Protein AF-Q52H26-F1 (afdb_monomer_lite)

Radius of gyration: 26.28 Å; chains: 1; bounding box: 43×25×98 Å

Sequence (126 aa):
MSSNCTSAAPISASKTKTKKKHFIGQKVKLFRASEPILSVLMWGVNHTINELSNVPVPVMLMPDDFKAYSKIKVDNHLFNKENLPSRFKFKEYCPMVFRNLRERFCIDDQDYQNSLTRSAPLNTRW

InterPro domains:
  IPR002498 Phosphatidylinositol-4-phosphate 4/5-kinase, core [PS51455] (33-126)
  IPR023610 Phosphatidylinositol-4/5-phosphate 5/4-kinase [PTHR23086] (15-123)
  IPR027484 Phosphatidylinositol-4-phosphate 5-kinase, N-terminal [G3DSA:3.30.800.10] (20-125)

Organism: Oreochromis mossambicus (NCBI:txid8127)

Structure (mmCIF, N/CA/C/O backbone):
data_AF-Q52H26-F1
#
_entry.id   AF-Q52H26-F1
#
loop_
_atom_site.group_PDB
_atom_site.id
_atom_site.type_symbol
_atom_site.label_atom_id
_atom_site.label_alt_id
_atom_site.label_comp_id
_atom_site.label_asym_id
_atom_site.label_entity_id
_atom_site.label_seq_id
_atom_site.pdbx_PDB_ins_code
_atom_site.Cartn_x
_atom_site.Cartn_y
_atom_site.Cartn_z
_atom_site.occupancy
_atom_site.B_iso_or_equiv
_atom_site.auth_seq_id
_atom_site.auth_comp_id
_atom_site.auth_asym_id
_atom_site.auth_atom_id
_atom_site.pdbx_PDB_model_num
ATOM 1 N N . MET A 1 1 ? 24.893 -12.709 -83.328 1.00 37.72 1 MET A N 1
ATOM 2 C CA . MET A 1 1 ? 25.111 -11.421 -82.641 1.00 37.72 1 MET A CA 1
ATOM 3 C C . MET A 1 1 ? 23.847 -11.124 -81.855 1.00 37.72 1 MET A C 1
ATOM 5 O O . MET A 1 1 ? 22.817 -11.027 -82.497 1.00 37.72 1 MET A O 1
ATOM 9 N N . SER A 1 2 ? 23.956 -11.105 -80.518 1.00 36.19 2 SER A N 1
ATOM 10 C CA . SER A 1 2 ? 23.334 -10.123 -79.600 1.00 36.19 2 SER A CA 1
ATOM 11 C C . SER A 1 2 ? 21.798 -9.932 -79.699 1.00 36.19 2 SER A C 1
ATOM 13 O O . SER A 1 2 ? 21.295 -9.594 -80.754 1.00 36.19 2 SER A O 1
ATOM 15 N N . SER A 1 3 ? 20.949 -10.058 -78.678 1.00 41.16 3 SER A N 1
ATOM 16 C CA . SER A 1 3 ? 21.128 -9.928 -77.233 1.00 41.16 3 SER A CA 1
ATOM 17 C C . SER A 1 3 ? 19.892 -10.445 -76.490 1.00 41.16 3 SER A C 1
ATOM 19 O O . SER A 1 3 ? 18.766 -10.350 -76.967 1.00 41.16 3 SER A O 1
ATOM 21 N N . ASN A 1 4 ? 20.148 -10.921 -75.277 1.00 43.34 4 ASN A N 1
ATOM 22 C CA . ASN A 1 4 ? 19.210 -11.183 -74.195 1.00 43.34 4 ASN A CA 1
ATOM 23 C C . ASN A 1 4 ? 18.796 -9.849 -73.533 1.00 43.34 4 ASN A C 1
ATOM 25 O O . ASN A 1 4 ? 19.673 -9.012 -73.322 1.00 43.34 4 ASN A O 1
ATOM 29 N N . CYS A 1 5 ? 17.537 -9.667 -73.122 1.00 34.44 5 CYS A N 1
ATOM 30 C CA . CYS A 1 5 ? 17.190 -8.725 -72.043 1.00 34.44 5 CYS A CA 1
ATOM 31 C C . CYS A 1 5 ? 15.793 -8.988 -71.455 1.00 34.44 5 CYS A C 1
ATOM 33 O O . CYS A 1 5 ? 14.787 -8.387 -71.819 1.00 34.44 5 CYS A O 1
ATOM 35 N N . THR A 1 6 ? 15.763 -9.883 -70.469 1.00 48.41 6 THR A N 1
ATOM 36 C CA . THR A 1 6 ? 14.815 -9.856 -69.352 1.00 48.41 6 THR A CA 1
ATOM 37 C C . THR A 1 6 ? 15.020 -8.582 -68.534 1.00 48.41 6 THR A C 1
ATOM 39 O O . THR A 1 6 ? 16.113 -8.377 -68.005 1.00 48.41 6 THR A O 1
ATOM 42 N N . SER A 1 7 ? 13.973 -7.780 -68.357 1.00 43.41 7 SER A N 1
ATOM 43 C CA . SER A 1 7 ? 13.991 -6.637 -67.439 1.00 43.41 7 SER A CA 1
ATOM 44 C C . SER A 1 7 ? 12.780 -6.719 -66.520 1.00 43.41 7 SER A C 1
ATOM 46 O O . SER A 1 7 ? 11.660 -6.389 -66.902 1.00 43.41 7 SER A O 1
ATOM 48 N N . ALA A 1 8 ? 13.028 -7.222 -65.313 1.00 47.59 8 ALA A N 1
ATOM 49 C CA . ALA A 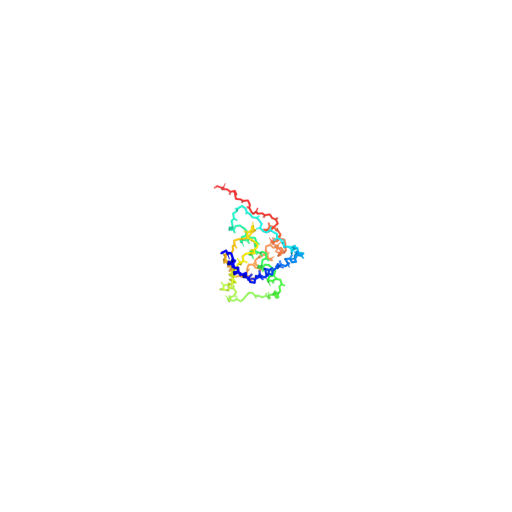1 8 ? 12.084 -7.274 -64.212 1.00 47.59 8 ALA A CA 1
ATOM 50 C C . ALA A 1 8 ? 11.530 -5.874 -63.893 1.00 47.59 8 ALA A C 1
ATOM 52 O O . ALA A 1 8 ? 12.279 -4.898 -63.818 1.00 47.59 8 ALA A O 1
ATOM 53 N N . ALA A 1 9 ? 10.217 -5.788 -63.678 1.00 48.78 9 ALA A N 1
ATOM 54 C CA . ALA A 1 9 ? 9.575 -4.584 -63.169 1.00 48.78 9 ALA A CA 1
ATOM 55 C C . ALA A 1 9 ? 10.141 -4.224 -61.777 1.00 48.78 9 ALA A C 1
ATOM 57 O O . ALA A 1 9 ? 10.320 -5.118 -60.944 1.00 48.78 9 ALA A O 1
ATOM 58 N N . PRO A 1 10 ? 10.412 -2.941 -61.480 1.00 47.03 10 PRO A N 1
ATOM 59 C CA . PRO A 1 10 ? 10.906 -2.551 -60.170 1.00 47.03 10 PRO A CA 1
ATOM 60 C C . PRO A 1 10 ? 9.772 -2.646 -59.140 1.00 47.03 10 PRO A C 1
ATOM 62 O O . PRO A 1 10 ? 8.780 -1.922 -59.212 1.00 47.03 10 PRO A O 1
ATOM 65 N N . ILE A 1 11 ? 9.934 -3.529 -58.152 1.00 50.91 11 ILE A N 1
ATOM 66 C CA . ILE A 1 11 ? 9.098 -3.567 -56.948 1.00 50.91 11 ILE A CA 1
ATOM 67 C C . ILE A 1 11 ? 9.399 -2.287 -56.163 1.00 50.91 11 ILE A C 1
ATOM 69 O O . ILE A 1 11 ? 10.450 -2.146 -55.537 1.00 50.91 11 ILE A O 1
ATOM 73 N N . SER A 1 12 ? 8.492 -1.315 -56.234 1.00 49.50 12 SER A N 1
ATOM 74 C CA . SER A 1 12 ? 8.602 -0.064 -55.494 1.00 49.50 12 SER A CA 1
ATOM 75 C C . SER A 1 12 ? 8.496 -0.341 -53.992 1.00 49.50 12 SER A C 1
ATOM 77 O O . SER A 1 12 ? 7.409 -0.603 -53.476 1.00 49.50 12 SER A O 1
ATOM 79 N N . ALA A 1 13 ? 9.621 -0.275 -53.279 1.00 56.09 13 ALA A N 1
ATOM 80 C CA . ALA A 1 13 ? 9.650 -0.336 -51.824 1.00 56.09 13 ALA A CA 1
ATOM 81 C C . ALA A 1 13 ? 8.870 0.854 -51.240 1.00 56.09 13 ALA A C 1
ATOM 83 O O . ALA A 1 13 ? 9.296 2.011 -51.323 1.00 56.09 13 ALA A O 1
ATOM 84 N N . SER A 1 14 ? 7.713 0.572 -50.644 1.00 49.84 14 SER A N 1
ATOM 85 C CA . SER A 1 14 ? 6.909 1.541 -49.907 1.00 49.84 14 SER A CA 1
ATOM 86 C C . SER A 1 14 ? 7.691 2.023 -48.683 1.00 49.84 14 SER A C 1
ATOM 88 O O . SER A 1 14 ? 7.764 1.342 -47.662 1.00 49.84 14 SER A O 1
ATOM 90 N N . LYS A 1 15 ? 8.308 3.205 -48.789 1.00 51.94 15 LYS A N 1
ATOM 91 C CA . LYS A 1 15 ? 8.984 3.882 -47.676 1.00 51.94 15 LYS A CA 1
ATOM 92 C C . LYS A 1 15 ? 7.941 4.295 -46.638 1.00 51.94 15 LYS A C 1
ATOM 94 O O . LYS A 1 15 ? 7.277 5.322 -46.787 1.00 51.94 15 LYS A O 1
ATOM 99 N N . THR A 1 16 ? 7.794 3.503 -45.580 1.00 57.25 16 THR A N 1
ATOM 100 C CA . THR A 1 16 ? 6.943 3.836 -44.436 1.00 57.25 16 THR A CA 1
ATOM 101 C C . THR A 1 16 ? 7.512 5.077 -43.751 1.00 57.25 16 THR A C 1
ATOM 103 O O . THR A 1 16 ? 8.530 5.016 -43.067 1.00 57.25 16 THR A O 1
ATOM 106 N N . LYS A 1 17 ? 6.882 6.238 -43.962 1.00 58.16 17 LYS A N 1
ATOM 107 C CA . LYS A 1 17 ? 7.225 7.475 -43.253 1.00 58.16 17 LYS A CA 1
ATOM 108 C C . LYS A 1 17 ? 6.859 7.301 -41.780 1.00 58.16 17 LYS A C 1
ATOM 110 O O . LYS A 1 17 ? 5.700 7.458 -41.399 1.00 58.16 17 LYS A O 1
ATOM 115 N N . THR A 1 18 ? 7.840 6.983 -40.944 1.00 61.84 18 THR A N 1
ATOM 116 C CA . THR A 1 18 ? 7.671 6.960 -39.492 1.00 61.84 18 THR A CA 1
ATOM 117 C C . THR A 1 18 ? 7.423 8.393 -39.026 1.00 61.84 18 THR A C 1
ATOM 119 O O . THR A 1 18 ? 8.352 9.192 -38.909 1.00 61.84 18 THR A O 1
ATOM 122 N N . LYS A 1 19 ? 6.155 8.762 -38.799 1.00 57.50 19 LYS A N 1
ATOM 123 C CA . LYS A 1 19 ? 5.828 10.019 -38.114 1.00 57.50 19 LYS A CA 1
ATOM 124 C C . LYS A 1 19 ? 6.550 9.995 -36.765 1.00 57.50 19 LYS A C 1
ATOM 126 O O . LYS A 1 19 ? 6.299 9.091 -35.968 1.00 57.50 19 LYS A O 1
ATOM 131 N N . LYS A 1 20 ? 7.434 10.970 -36.513 1.00 60.03 20 LYS A N 1
ATOM 132 C CA . LYS A 1 20 ? 7.981 11.235 -35.175 1.00 60.03 20 LYS A CA 1
ATOM 133 C C . LYS A 1 20 ? 6.791 11.483 -34.251 1.00 60.03 20 LYS A C 1
ATOM 135 O O . LYS A 1 20 ? 6.190 12.553 -34.275 1.00 60.03 20 LYS A O 1
ATOM 140 N N . LYS A 1 21 ? 6.392 10.454 -33.507 1.00 60.69 21 LYS A N 1
ATOM 141 C CA . LYS A 1 21 ? 5.327 10.562 -32.518 1.00 60.69 21 LYS A CA 1
ATOM 142 C C . LYS A 1 21 ? 5.880 11.399 -31.372 1.00 60.69 21 LYS A C 1
ATOM 144 O O . LYS A 1 21 ? 6.808 10.976 -30.689 1.00 60.69 21 LYS A O 1
ATOM 149 N N . HIS A 1 22 ? 5.331 12.595 -31.198 1.00 54.38 22 HIS A N 1
ATOM 150 C CA . HIS A 1 22 ? 5.605 13.427 -30.037 1.00 54.38 22 HIS A CA 1
ATOM 151 C C . HIS A 1 22 ? 4.827 12.850 -28.852 1.00 54.38 22 HIS A C 1
ATOM 153 O O . HIS A 1 22 ? 3.722 13.285 -28.535 1.00 54.38 22 HIS A O 1
ATOM 159 N N . PHE A 1 23 ? 5.366 11.793 -28.249 1.00 59.00 23 PHE A N 1
ATOM 160 C CA . PHE A 1 23 ? 4.818 11.266 -27.011 1.00 59.00 23 PHE A CA 1
ATOM 161 C C . PHE A 1 23 ? 5.082 12.293 -25.913 1.00 59.00 23 PHE A C 1
ATOM 163 O O . PHE A 1 23 ? 6.224 12.516 -25.518 1.00 59.00 23 PHE A O 1
ATOM 170 N N . ILE A 1 24 ? 4.022 12.947 -25.442 1.00 55.44 24 ILE A N 1
ATOM 171 C CA . ILE A 1 24 ? 4.080 13.714 -24.202 1.00 55.44 24 ILE A CA 1
ATOM 172 C C . ILE A 1 24 ? 4.330 12.685 -23.102 1.00 55.44 24 ILE A C 1
ATOM 174 O O . ILE A 1 24 ? 3.483 11.831 -22.842 1.00 55.44 24 ILE A O 1
ATOM 178 N N . GLY A 1 25 ? 5.525 12.715 -22.512 1.00 56.09 25 GLY A N 1
ATOM 179 C CA . GLY A 1 25 ? 5.857 11.845 -21.393 1.00 56.09 25 GLY A CA 1
ATOM 180 C C . GLY A 1 25 ? 4.870 12.094 -20.260 1.00 56.09 25 GLY A C 1
ATOM 181 O O . GLY A 1 25 ? 4.783 13.209 -19.743 1.00 56.09 25 GLY A O 1
ATOM 182 N N . GLN A 1 26 ? 4.105 11.071 -19.887 1.00 52.50 26 GLN A N 1
ATOM 183 C CA . GLN A 1 26 ? 3.239 11.143 -18.721 1.00 52.50 26 GLN A CA 1
ATOM 184 C C . GLN A 1 26 ? 4.119 11.439 -17.499 1.00 52.50 26 GLN A C 1
ATOM 186 O O . GLN A 1 26 ? 5.047 10.683 -17.203 1.00 52.50 26 GLN A O 1
ATOM 191 N N . LYS A 1 27 ? 3.857 12.548 -16.798 1.00 53.44 27 LYS A N 1
ATOM 192 C CA . LYS A 1 27 ? 4.533 12.884 -15.537 1.00 53.44 27 LYS A CA 1
ATOM 193 C C . LYS A 1 27 ? 4.025 11.948 -14.437 1.00 53.44 27 LYS A C 1
ATOM 195 O O . LYS A 1 27 ? 3.158 12.313 -13.652 1.00 53.44 27 LYS A O 1
ATOM 200 N N . VAL A 1 28 ? 4.514 10.714 -14.426 1.00 61.88 28 VAL A N 1
ATOM 201 C CA . VAL A 1 28 ? 4.224 9.735 -13.370 1.00 61.88 28 VAL A CA 1
ATOM 202 C C . VAL A 1 28 ? 5.242 9.924 -12.245 1.00 61.88 28 VAL A C 1
ATOM 204 O O . VAL A 1 28 ? 6.408 10.206 -12.521 1.00 61.88 28 VAL A O 1
ATOM 207 N N . LYS A 1 29 ? 4.832 9.759 -10.980 1.00 61.88 29 LYS A N 1
ATOM 208 C CA . LYS A 1 29 ? 5.785 9.604 -9.868 1.00 61.88 29 LYS A CA 1
ATOM 209 C C . LYS A 1 29 ? 6.689 8.403 -10.176 1.00 61.88 29 LYS A C 1
ATOM 211 O O . LYS A 1 29 ? 6.211 7.289 -10.388 1.00 61.88 29 LYS A O 1
ATOM 216 N N . LEU A 1 30 ? 7.992 8.645 -10.270 1.00 65.62 30 LEU A N 1
ATOM 217 C CA . LEU A 1 30 ? 8.969 7.628 -10.652 1.00 65.62 30 LEU A CA 1
ATOM 218 C C . LEU A 1 30 ? 9.423 6.894 -9.388 1.00 65.62 30 LEU A C 1
ATOM 220 O O . LEU A 1 30 ? 10.251 7.404 -8.640 1.00 65.62 30 LEU A O 1
ATOM 224 N N . PHE A 1 31 ? 8.875 5.703 -9.150 1.00 72.12 31 PHE A N 1
ATOM 225 C CA . PHE A 1 31 ? 9.231 4.849 -8.010 1.00 72.12 31 PHE A CA 1
ATOM 226 C C . PHE A 1 31 ? 10.532 4.089 -8.282 1.00 72.12 31 PHE A C 1
ATOM 228 O O . PHE A 1 31 ? 10.533 2.885 -8.533 1.00 72.12 31 PHE A O 1
ATOM 235 N N . ARG A 1 32 ? 11.651 4.816 -8.305 1.00 70.56 32 ARG A N 1
ATOM 236 C CA . ARG A 1 32 ? 12.976 4.235 -8.534 1.00 70.56 32 ARG A CA 1
ATOM 237 C C . ARG A 1 32 ? 13.616 3.831 -7.216 1.00 70.56 32 ARG A C 1
ATOM 239 O O . ARG A 1 32 ? 13.820 4.671 -6.346 1.00 70.56 32 ARG A O 1
ATOM 246 N N . ALA A 1 33 ? 13.988 2.566 -7.122 1.00 73.12 33 ALA A N 1
ATOM 247 C CA . ALA A 1 33 ? 14.870 2.046 -6.096 1.00 73.12 33 ALA A CA 1
ATOM 248 C C . ALA A 1 33 ? 15.918 1.150 -6.764 1.00 73.12 33 ALA A C 1
ATOM 250 O O . ALA A 1 33 ? 15.687 0.629 -7.855 1.00 73.12 33 ALA A O 1
ATOM 251 N N . SER A 1 34 ? 17.071 0.975 -6.117 1.00 75.81 34 SER A N 1
ATOM 252 C CA . SER A 1 34 ? 18.096 0.027 -6.575 1.00 75.81 34 SER A CA 1
ATOM 253 C C . SER A 1 34 ? 17.568 -1.409 -6.594 1.00 75.81 34 SER A C 1
ATOM 255 O O . SER A 1 34 ? 17.922 -2.191 -7.469 1.00 75.81 34 SER A O 1
ATOM 257 N N . GLU A 1 35 ? 16.681 -1.729 -5.650 1.00 83.75 35 GLU A N 1
ATOM 258 C CA . GLU A 1 35 ? 16.058 -3.038 -5.513 1.00 83.75 35 GLU A CA 1
ATOM 259 C C . GLU A 1 35 ? 14.644 -3.047 -6.120 1.00 83.75 35 GLU A C 1
ATOM 261 O O . GLU A 1 35 ? 13.792 -2.248 -5.709 1.00 83.75 35 GLU A O 1
ATOM 266 N N . PRO A 1 36 ? 14.321 -3.988 -7.028 1.00 86.56 36 PRO A N 1
ATOM 267 C CA . PRO A 1 36 ? 13.021 -4.033 -7.701 1.00 86.56 36 PRO A CA 1
ATOM 268 C C . PRO A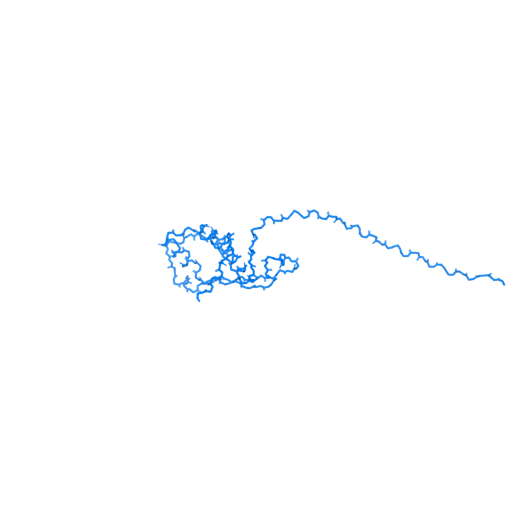 1 36 ? 11.849 -4.213 -6.728 1.00 86.56 36 PRO A C 1
ATOM 270 O O . PRO A 1 36 ? 10.744 -3.738 -6.992 1.00 86.56 36 PRO A O 1
ATOM 273 N N . ILE A 1 37 ? 12.080 -4.874 -5.589 1.00 88.88 37 ILE A N 1
ATOM 274 C CA . ILE A 1 37 ? 11.061 -5.069 -4.553 1.00 88.88 37 ILE A CA 1
ATOM 275 C C . ILE A 1 37 ? 10.666 -3.753 -3.877 1.00 88.88 37 ILE A C 1
ATOM 277 O O . ILE A 1 37 ? 9.488 -3.545 -3.594 1.00 88.88 37 ILE A O 1
ATOM 281 N N . LEU A 1 38 ? 11.620 -2.838 -3.679 1.00 89.88 38 LEU A N 1
ATOM 282 C CA . LEU A 1 38 ? 11.358 -1.525 -3.091 1.00 89.88 38 LEU A CA 1
ATOM 283 C C . LEU A 1 38 ? 10.566 -0.648 -4.064 1.00 89.88 38 LEU A C 1
ATOM 285 O O . LEU A 1 38 ? 9.609 0.001 -3.653 1.00 89.88 38 LEU A O 1
ATOM 289 N N . SER A 1 39 ? 10.875 -0.705 -5.362 1.00 90.50 39 SER A N 1
ATOM 290 C CA . SER A 1 39 ? 10.062 -0.049 -6.394 1.00 90.50 39 SER A CA 1
ATOM 291 C C . SER A 1 39 ? 8.616 -0.554 -6.403 1.00 90.50 39 SER A C 1
ATOM 293 O O . SER A 1 39 ? 7.682 0.247 -6.464 1.00 90.50 39 SER A O 1
ATOM 295 N N . VAL A 1 40 ? 8.410 -1.873 -6.298 1.00 92.25 40 VAL A N 1
ATOM 296 C CA .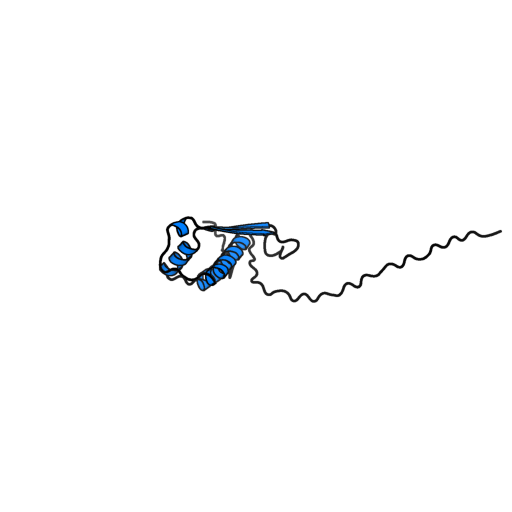 VAL A 1 40 ? 7.066 -2.471 -6.208 1.00 92.25 40 VAL A CA 1
ATOM 297 C C . VAL A 1 40 ? 6.354 -2.066 -4.916 1.00 92.25 40 VAL A C 1
ATOM 299 O O . VAL A 1 40 ? 5.157 -1.792 -4.962 1.00 92.25 40 VAL A O 1
ATOM 302 N N . LEU A 1 41 ? 7.063 -1.981 -3.786 1.00 93.44 41 LEU A N 1
ATOM 303 C CA . LEU A 1 41 ? 6.509 -1.511 -2.513 1.00 93.44 41 LEU A CA 1
ATOM 304 C C . LEU A 1 41 ? 6.033 -0.059 -2.615 1.00 93.44 41 LEU A C 1
ATOM 306 O O . LEU A 1 41 ? 4.881 0.224 -2.298 1.00 93.44 41 LEU A O 1
ATOM 310 N N . MET A 1 42 ? 6.888 0.846 -3.095 1.00 93.25 42 MET A N 1
ATOM 311 C CA . MET A 1 42 ? 6.544 2.261 -3.264 1.00 93.25 42 MET A CA 1
ATOM 312 C C . MET A 1 42 ? 5.347 2.433 -4.210 1.00 93.25 42 MET A C 1
ATOM 314 O O . MET A 1 42 ? 4.415 3.180 -3.913 1.00 93.25 42 MET A O 1
ATOM 318 N N . TRP A 1 43 ? 5.339 1.702 -5.330 1.00 93.81 43 TRP A N 1
ATOM 319 C CA . TRP A 1 43 ? 4.208 1.694 -6.257 1.00 93.81 43 TRP A CA 1
ATOM 320 C C . TRP A 1 43 ? 2.931 1.161 -5.599 1.00 93.81 43 TRP A C 1
ATOM 322 O O . TRP A 1 43 ? 1.870 1.761 -5.758 1.00 93.81 43 TRP A O 1
ATOM 332 N N . GLY A 1 44 ? 3.040 0.064 -4.847 1.00 95.06 44 GLY A N 1
ATOM 333 C CA . GLY A 1 44 ? 1.924 -0.585 -4.166 1.00 95.06 44 GLY A CA 1
ATOM 334 C C . GLY A 1 44 ? 1.289 0.313 -3.113 1.00 95.06 44 GLY A C 1
ATOM 335 O O . GLY A 1 44 ? 0.082 0.514 -3.152 1.00 95.06 44 GLY A O 1
ATOM 336 N N . VAL A 1 45 ? 2.099 0.940 -2.252 1.00 95.56 45 VAL A N 1
ATOM 337 C CA . VAL A 1 45 ? 1.629 1.921 -1.257 1.00 95.56 45 VAL A CA 1
ATOM 338 C C . VAL A 1 45 ? 0.938 3.099 -1.939 1.00 95.56 45 VAL A C 1
ATOM 340 O O . VAL A 1 45 ? -0.166 3.474 -1.552 1.00 95.56 45 VAL A O 1
ATOM 343 N N . ASN A 1 46 ? 1.543 3.661 -2.990 1.00 95.19 46 ASN A N 1
ATOM 344 C CA . ASN A 1 46 ? 0.925 4.754 -3.736 1.00 95.19 46 ASN A CA 1
ATOM 345 C C . ASN A 1 46 ? -0.424 4.347 -4.349 1.00 95.19 46 ASN A C 1
ATOM 347 O O . ASN A 1 46 ? -1.364 5.134 -4.332 1.00 95.19 46 ASN A O 1
ATOM 351 N N . HIS A 1 47 ? -0.512 3.143 -4.914 1.00 95.12 47 HIS A N 1
ATOM 352 C CA . HIS A 1 47 ? -1.748 2.631 -5.493 1.00 95.12 47 HIS A CA 1
ATOM 353 C C . HIS A 1 47 ? -2.823 2.431 -4.419 1.00 95.12 47 HIS A C 1
ATOM 355 O O . HIS A 1 47 ? -3.905 2.988 -4.546 1.00 95.12 47 HIS A O 1
ATOM 361 N N . THR A 1 48 ? -2.496 1.734 -3.332 1.00 96.06 48 THR A N 1
ATOM 362 C CA . THR A 1 48 ? -3.374 1.502 -2.180 1.00 96.06 48 THR A CA 1
ATOM 363 C C . THR A 1 48 ? -3.993 2.788 -1.636 1.00 96.06 48 THR A C 1
ATOM 365 O O . THR A 1 48 ? -5.206 2.845 -1.453 1.00 96.06 48 THR A O 1
ATOM 368 N N . ILE A 1 49 ? -3.186 3.823 -1.374 1.00 96.00 49 ILE A N 1
ATOM 369 C CA . ILE A 1 49 ? -3.691 5.061 -0.762 1.00 96.00 49 ILE A CA 1
ATOM 370 C C . ILE A 1 49 ? -4.641 5.788 -1.715 1.00 96.00 49 ILE A C 1
ATOM 372 O O . ILE A 1 49 ? -5.704 6.238 -1.293 1.00 96.00 49 ILE A O 1
ATOM 376 N N . ASN A 1 50 ? -4.303 5.835 -3.005 1.00 95.06 50 ASN A N 1
ATOM 377 C CA . ASN A 1 50 ? -5.157 6.450 -4.020 1.00 95.06 50 ASN A CA 1
ATOM 378 C C . ASN A 1 50 ? -6.461 5.664 -4.246 1.00 95.06 50 ASN A C 1
ATOM 380 O O . ASN A 1 50 ? -7.493 6.258 -4.538 1.00 95.06 50 ASN A O 1
ATOM 384 N N . GLU A 1 51 ? -6.437 4.335 -4.137 1.00 94.81 51 GLU A N 1
ATOM 385 C CA . GLU A 1 51 ? -7.658 3.526 -4.206 1.00 94.81 51 GLU A CA 1
ATOM 386 C C . GLU A 1 51 ? -8.531 3.772 -2.967 1.00 94.81 51 GLU A C 1
ATOM 388 O O . GLU A 1 51 ? -9.720 4.067 -3.092 1.00 94.81 51 GLU A O 1
ATOM 393 N N . LEU A 1 52 ? -7.936 3.731 -1.769 1.00 94.00 52 LEU A N 1
ATOM 394 C CA . LEU A 1 52 ? -8.651 3.923 -0.507 1.00 94.00 52 LEU A CA 1
ATOM 395 C C . LEU A 1 52 ? -9.201 5.336 -0.328 1.00 94.00 52 LEU A C 1
ATOM 397 O O . LEU A 1 52 ? -10.212 5.482 0.355 1.00 94.00 52 LEU A O 1
ATOM 401 N N . SER A 1 53 ? -8.614 6.362 -0.949 1.00 92.94 53 SER A N 1
ATOM 402 C CA . SER A 1 53 ? -9.175 7.718 -0.905 1.00 92.94 53 SER A CA 1
ATOM 403 C C . SER A 1 53 ? -10.541 7.822 -1.591 1.00 92.94 53 SER A C 1
ATOM 405 O O . SER A 1 53 ? -11.309 8.726 -1.281 1.00 92.94 53 SER A O 1
ATOM 407 N N . ASN A 1 54 ? -10.863 6.897 -2.504 1.00 92.12 54 ASN A N 1
ATOM 408 C CA . ASN A 1 54 ? -12.182 6.817 -3.141 1.00 92.12 54 ASN A CA 1
ATOM 409 C C . ASN A 1 54 ? -13.184 5.977 -2.332 1.00 92.12 54 ASN A C 1
ATOM 411 O O . ASN A 1 54 ? -14.364 5.922 -2.678 1.00 92.12 54 ASN A O 1
ATOM 415 N N . VAL A 1 55 ? -12.729 5.306 -1.269 1.00 91.88 55 VAL A N 1
ATOM 416 C CA . VAL A 1 55 ? -13.566 4.467 -0.409 1.00 91.88 55 VAL A CA 1
ATOM 417 C C . VAL A 1 55 ? -13.967 5.275 0.826 1.00 91.88 55 VAL A C 1
ATOM 419 O O . VAL A 1 55 ? -13.084 5.710 1.571 1.00 91.88 55 VAL A O 1
ATOM 422 N N . PRO A 1 56 ? -15.269 5.451 1.112 1.00 89.88 56 PRO A N 1
ATOM 423 C CA . PRO A 1 56 ? -15.707 6.198 2.286 1.00 89.88 56 PRO A CA 1
ATOM 424 C C . PRO A 1 56 ? -15.168 5.579 3.582 1.00 89.88 56 PRO A C 1
ATOM 426 O O . PRO A 1 56 ? -14.914 4.373 3.666 1.00 89.88 56 PRO A O 1
ATOM 429 N N . VAL A 1 57 ? -14.961 6.413 4.602 1.00 89.06 57 VAL A N 1
ATOM 430 C CA . VAL A 1 57 ? -14.503 5.957 5.921 1.00 89.06 57 VAL A CA 1
ATOM 431 C C . VAL A 1 57 ? -15.681 5.357 6.692 1.00 89.06 57 VAL A C 1
ATOM 433 O O . VAL A 1 57 ? -16.652 6.072 6.942 1.00 89.06 57 VAL A O 1
ATOM 436 N N . PRO A 1 58 ? -15.654 4.052 7.033 1.00 89.19 58 PRO A N 1
ATOM 437 C CA . PRO A 1 58 ? -16.724 3.431 7.795 1.00 89.19 58 PRO A CA 1
ATOM 438 C C . PRO A 1 58 ? -16.648 3.881 9.255 1.00 89.19 58 PRO A C 1
ATOM 440 O O . PRO A 1 58 ? -15.565 4.091 9.795 1.00 89.19 58 PRO A O 1
ATOM 443 N N . VAL A 1 59 ? -17.805 3.970 9.911 1.00 90.38 59 VAL A N 1
ATOM 444 C CA . VAL A 1 59 ? -17.901 4.353 11.332 1.00 90.38 59 VAL A CA 1
ATOM 445 C C . VAL A 1 59 ? -17.257 3.303 12.244 1.00 90.38 59 VAL A C 1
ATOM 447 O O . VAL A 1 59 ? -16.666 3.634 13.268 1.00 90.38 59 VAL A O 1
ATOM 450 N N . MET A 1 60 ? -17.373 2.027 11.877 1.00 93.25 60 MET A N 1
ATOM 451 C CA . MET A 1 60 ? -16.805 0.901 12.613 1.00 93.25 60 MET A CA 1
ATOM 452 C C . MET A 1 60 ? -16.271 -0.157 11.648 1.00 93.25 60 MET A C 1
ATOM 454 O O . MET A 1 60 ? -16.750 -0.268 10.521 1.00 93.25 60 MET A O 1
ATOM 458 N N . LEU A 1 61 ? -15.288 -0.934 12.107 1.00 95.44 61 LEU A N 1
ATOM 459 C CA . LEU A 1 61 ? -14.760 -2.080 11.367 1.00 95.44 61 LEU A CA 1
ATOM 460 C C . LEU A 1 61 ? -15.686 -3.285 11.531 1.00 95.44 61 LEU A C 1
ATOM 462 O O . LEU A 1 61 ? -16.116 -3.600 12.642 1.00 95.44 61 LEU A O 1
ATOM 466 N N . MET A 1 62 ? -15.934 -3.988 10.433 1.00 95.62 62 MET A N 1
ATOM 467 C CA . MET A 1 62 ? -16.676 -5.242 10.411 1.00 95.62 62 MET A CA 1
ATOM 468 C C . MET A 1 62 ? -15.719 -6.437 10.540 1.00 95.62 62 MET A C 1
ATOM 470 O O . MET A 1 62 ? -14.555 -6.341 10.148 1.00 95.62 62 MET A O 1
ATOM 474 N N . PRO A 1 63 ? -16.177 -7.606 11.029 1.00 96.81 63 PRO A N 1
ATOM 475 C CA . PRO A 1 63 ? -15.329 -8.800 11.124 1.00 96.81 63 PRO A CA 1
ATOM 476 C C . PRO A 1 63 ? -14.680 -9.212 9.793 1.00 96.81 63 PRO A C 1
ATOM 478 O O . PRO A 1 63 ? -13.564 -9.734 9.781 1.00 96.81 63 PRO A O 1
ATOM 481 N N . ASP A 1 64 ? -15.351 -8.948 8.670 1.00 96.69 64 ASP A N 1
ATOM 482 C CA . ASP A 1 64 ? -14.838 -9.256 7.333 1.00 96.69 64 ASP A CA 1
ATOM 483 C C . ASP A 1 64 ? -13.652 -8.370 6.930 1.00 96.69 64 ASP A C 1
ATOM 485 O O . ASP A 1 64 ? -12.782 -8.825 6.183 1.00 96.69 64 ASP A O 1
ATOM 489 N N . ASP A 1 65 ? -13.530 -7.162 7.491 1.00 96.44 65 ASP A N 1
ATOM 490 C CA . ASP A 1 65 ? -12.395 -6.268 7.226 1.00 96.44 65 ASP A CA 1
ATOM 491 C C . ASP A 1 65 ? -11.065 -6.883 7.684 1.00 96.44 65 ASP A C 1
ATOM 493 O O . ASP A 1 65 ? -10.017 -6.617 7.094 1.00 96.44 65 ASP A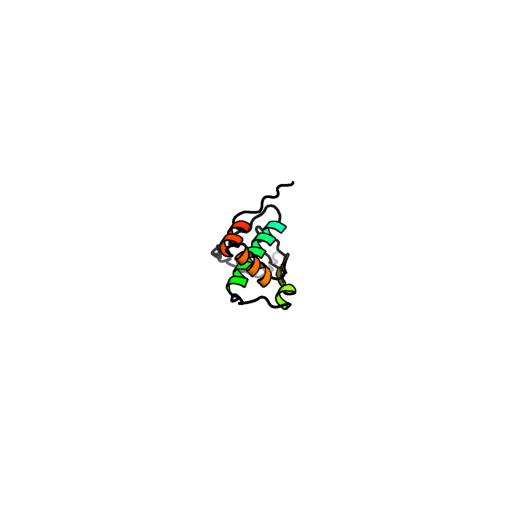 O 1
ATOM 497 N N . PHE A 1 66 ? -11.102 -7.766 8.686 1.00 97.38 66 PHE A N 1
ATOM 498 C CA . PHE A 1 66 ? -9.935 -8.499 9.188 1.00 97.38 66 PHE A CA 1
ATOM 499 C C . PHE A 1 66 ? -9.541 -9.699 8.315 1.00 97.38 66 PHE A C 1
ATOM 501 O O . PHE A 1 66 ? -8.486 -10.298 8.528 1.00 97.38 66 PHE A O 1
ATOM 508 N N . LYS A 1 67 ? -10.374 -10.064 7.336 1.00 96.88 67 LYS A N 1
ATOM 509 C CA . LYS A 1 67 ? -10.103 -11.124 6.349 1.00 96.88 67 LYS A CA 1
ATOM 510 C C . LYS A 1 67 ? -9.908 -10.566 4.938 1.00 96.88 67 LYS A C 1
ATOM 512 O O . LYS A 1 67 ? -9.415 -11.278 4.060 1.00 96.88 67 LYS A O 1
ATOM 517 N N . ALA A 1 68 ? -10.295 -9.311 4.718 1.00 96.94 68 ALA A N 1
ATOM 518 C CA . ALA A 1 68 ? -10.206 -8.636 3.437 1.00 96.94 68 ALA A CA 1
ATOM 519 C C . ALA A 1 68 ? -8.755 -8.512 2.950 1.00 96.94 68 ALA A C 1
ATOM 521 O O . ALA A 1 68 ? -7.807 -8.361 3.723 1.00 96.94 68 ALA A O 1
ATOM 522 N N . TYR A 1 69 ? -8.575 -8.543 1.632 1.00 97.44 69 TYR A N 1
ATOM 523 C CA . TYR A 1 69 ? -7.305 -8.229 0.991 1.00 97.44 69 TYR A CA 1
ATOM 524 C C . TYR A 1 69 ? -7.540 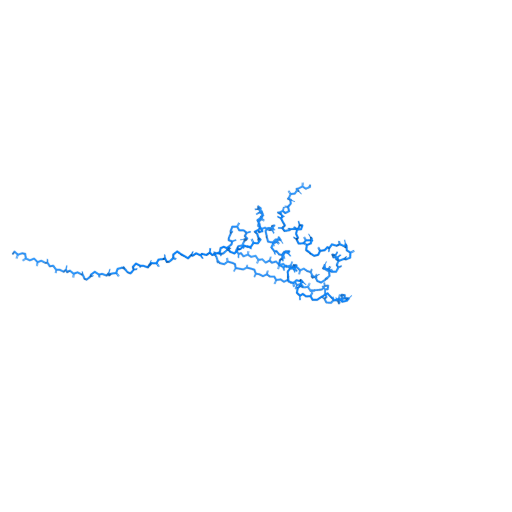-7.619 -0.390 1.00 97.44 69 TYR A C 1
ATOM 526 O O . TYR A 1 69 ? -8.476 -7.998 -1.091 1.00 97.44 69 TYR A O 1
ATOM 534 N N . SER A 1 70 ? -6.639 -6.737 -0.813 1.00 96.69 70 SER A N 1
ATOM 535 C CA . SER A 1 70 ? -6.565 -6.250 -2.192 1.00 96.69 70 SER A CA 1
ATOM 536 C C . SER A 1 70 ? -5.347 -6.863 -2.869 1.00 96.69 70 SER A C 1
ATOM 538 O O . SER A 1 70 ? -4.260 -6.886 -2.292 1.00 96.69 70 SER A O 1
ATOM 540 N N . LYS A 1 71 ? -5.512 -7.422 -4.072 1.00 97.25 71 LYS A N 1
ATOM 541 C CA . LYS A 1 71 ? -4.420 -8.059 -4.819 1.00 97.25 71 LYS A CA 1
ATOM 542 C C . LYS A 1 71 ? -4.387 -7.543 -6.245 1.00 97.25 71 LYS A C 1
ATOM 544 O O . LYS A 1 71 ? -5.318 -7.784 -7.007 1.00 97.25 71 LYS A O 1
ATOM 549 N N . ILE A 1 72 ? -3.266 -6.944 -6.628 1.00 95.69 72 ILE A N 1
ATOM 550 C CA . ILE A 1 72 ? -3.043 -6.439 -7.981 1.00 95.69 72 ILE A CA 1
ATOM 551 C C . ILE A 1 72 ? -1.946 -7.252 -8.659 1.00 95.69 72 ILE A C 1
ATOM 553 O O . ILE A 1 72 ? -0.914 -7.562 -8.063 1.00 95.69 72 ILE A O 1
ATOM 557 N N . LYS A 1 73 ? -2.171 -7.610 -9.924 1.00 95.00 73 LYS A N 1
ATOM 558 C CA . LYS A 1 73 ? -1.170 -8.210 -10.810 1.00 95.00 73 LYS A CA 1
ATOM 559 C C . LYS A 1 73 ? -0.907 -7.229 -11.946 1.00 95.00 73 LYS A C 1
ATOM 561 O O . LYS A 1 73 ? -1.828 -6.903 -12.684 1.00 95.00 73 LYS A O 1
ATOM 566 N N . VAL A 1 74 ? 0.343 -6.808 -12.096 1.00 91.81 74 VAL A N 1
ATOM 567 C CA . VAL A 1 74 ? 0.776 -5.910 -13.172 1.00 91.81 74 VAL A CA 1
ATOM 568 C C . VAL A 1 74 ? 1.556 -6.715 -14.205 1.00 91.81 74 VAL A C 1
ATOM 570 O O . VAL A 1 74 ? 2.434 -7.501 -13.840 1.00 91.81 74 VAL A O 1
ATOM 573 N N . ASP A 1 75 ? 1.213 -6.532 -15.480 1.00 89.81 75 ASP A N 1
ATOM 574 C CA . ASP A 1 75 ? 1.909 -7.116 -16.630 1.00 89.81 75 ASP A CA 1
ATOM 575 C C . ASP A 1 75 ? 2.124 -6.033 -17.699 1.00 89.81 75 ASP A C 1
ATOM 577 O O . ASP A 1 75 ? 1.242 -5.720 -18.496 1.00 89.81 75 ASP A O 1
ATOM 581 N N . ASN A 1 76 ? 3.294 -5.399 -17.655 1.00 84.44 76 ASN A N 1
ATOM 582 C CA . ASN A 1 76 ? 3.682 -4.307 -18.538 1.00 84.44 76 ASN A CA 1
ATOM 583 C C . ASN A 1 76 ? 4.494 -4.847 -19.721 1.00 84.44 76 ASN A C 1
ATOM 585 O O . ASN A 1 76 ? 5.647 -5.262 -19.569 1.00 84.44 76 ASN A O 1
ATOM 589 N N . HIS A 1 77 ? 3.936 -4.766 -20.929 1.00 82.06 77 HIS A N 1
ATOM 590 C CA . HIS A 1 77 ? 4.654 -5.103 -22.156 1.00 82.06 77 HIS A CA 1
ATOM 591 C C . HIS A 1 77 ? 5.333 -3.861 -22.753 1.00 82.06 77 HIS A C 1
ATOM 593 O O . HIS A 1 77 ? 4.661 -2.915 -23.148 1.00 82.06 77 HIS A O 1
ATOM 599 N N . LEU A 1 78 ? 6.673 -3.858 -22.809 1.00 73.69 78 LEU A N 1
ATOM 600 C CA . LEU A 1 78 ? 7.493 -2.767 -23.380 1.00 73.69 78 LEU A CA 1
ATOM 601 C C . LEU A 1 78 ? 7.221 -1.364 -22.789 1.00 73.69 78 LEU A C 1
ATOM 603 O O . LEU A 1 78 ? 7.549 -0.355 -23.407 1.00 73.69 78 LEU A O 1
ATOM 607 N N . PHE A 1 79 ? 6.682 -1.294 -21.571 1.00 71.75 79 PHE A N 1
ATOM 608 C CA . PHE A 1 79 ? 6.342 -0.051 -20.882 1.00 71.75 79 PHE A CA 1
ATOM 609 C C . PHE A 1 79 ? 7.049 0.033 -19.523 1.00 71.75 79 PHE A C 1
ATOM 611 O O . PHE A 1 79 ? 7.110 -0.955 -18.794 1.00 71.75 79 PHE A O 1
ATOM 618 N N . ASN A 1 80 ? 7.581 1.215 -19.189 1.00 69.44 80 ASN A N 1
ATOM 619 C CA . ASN A 1 80 ? 8.131 1.566 -17.870 1.00 69.44 80 ASN A CA 1
ATOM 620 C C . ASN A 1 80 ? 9.215 0.618 -17.297 1.00 69.44 80 ASN A C 1
ATOM 622 O O . ASN A 1 80 ? 9.371 0.519 -16.079 1.00 69.44 80 ASN A O 1
ATOM 626 N N . LYS A 1 81 ? 9.973 -0.065 -18.169 1.00 71.31 81 LYS A N 1
ATOM 627 C CA . LYS A 1 81 ? 10.947 -1.108 -17.788 1.00 71.31 81 LYS A CA 1
ATOM 628 C C . LYS A 1 81 ? 12.078 -0.624 -16.881 1.00 71.31 81 LYS A C 1
ATOM 630 O O . LYS A 1 81 ? 12.626 -1.424 -16.136 1.00 71.31 81 LYS A O 1
ATOM 635 N N . GLU A 1 82 ? 12.430 0.656 -16.952 1.00 72.38 82 GLU A N 1
ATOM 636 C CA . GLU A 1 82 ? 13.538 1.211 -16.164 1.00 72.38 82 GLU A CA 1
ATOM 637 C C . GLU A 1 82 ? 13.143 1.579 -14.731 1.00 72.38 82 GLU A C 1
ATOM 639 O O . GLU A 1 82 ? 14.012 1.812 -13.899 1.00 72.38 82 GLU A O 1
ATOM 644 N N . ASN A 1 83 ? 11.841 1.642 -14.431 1.00 75.19 83 ASN A N 1
ATOM 645 C CA . ASN A 1 83 ? 11.353 2.093 -13.124 1.00 75.19 83 ASN A CA 1
ATOM 646 C C . ASN A 1 83 ? 10.660 0.982 -12.339 1.00 75.19 83 ASN A C 1
ATOM 648 O O . ASN A 1 83 ? 10.692 0.996 -11.114 1.00 75.19 83 ASN A O 1
ATOM 652 N N . LEU A 1 84 ? 10.002 0.045 -13.028 1.00 84.38 84 LEU A N 1
ATOM 653 C CA . LEU A 1 84 ? 9.284 -1.062 -12.404 1.00 84.38 84 LEU A CA 1
ATOM 654 C C . LEU A 1 84 ? 9.561 -2.381 -13.132 1.00 84.38 84 LEU A C 1
ATOM 656 O O . LEU A 1 84 ? 9.702 -2.390 -14.359 1.00 84.38 84 LEU A O 1
ATOM 660 N N . PRO A 1 85 ? 9.544 -3.516 -12.408 1.00 86.38 85 PRO A N 1
ATOM 661 C CA . PRO A 1 85 ? 9.539 -4.831 -13.032 1.00 86.38 85 PRO A CA 1
ATOM 662 C C . PRO A 1 85 ? 8.365 -4.978 -14.006 1.00 86.38 85 PRO A C 1
ATOM 664 O O . PRO A 1 85 ? 7.255 -4.522 -13.733 1.00 86.38 85 PRO A O 1
ATOM 667 N N . SER A 1 86 ? 8.577 -5.659 -15.137 1.00 87.44 86 SER A N 1
ATOM 668 C CA . SER A 1 86 ? 7.505 -5.860 -16.125 1.00 87.44 86 SER A CA 1
ATOM 669 C C . SER A 1 86 ? 6.357 -6.710 -15.586 1.00 87.44 86 SER A C 1
ATOM 671 O O . SER A 1 86 ? 5.216 -6.496 -15.970 1.00 87.44 86 SER A O 1
ATOM 673 N N . ARG A 1 87 ? 6.639 -7.668 -14.699 1.00 91.56 87 ARG A N 1
ATOM 674 C CA . ARG A 1 87 ? 5.626 -8.537 -14.097 1.00 91.56 87 ARG A CA 1
ATOM 675 C C . ARG A 1 87 ? 5.823 -8.611 -12.600 1.00 91.56 87 ARG A C 1
ATOM 677 O O . ARG A 1 87 ? 6.865 -9.069 -12.142 1.00 91.56 87 ARG A O 1
ATOM 684 N N . PHE A 1 88 ? 4.811 -8.203 -11.851 1.00 93.94 88 PHE A N 1
ATOM 685 C CA . PHE A 1 88 ? 4.811 -8.321 -10.399 1.00 93.94 88 PHE A CA 1
ATOM 686 C C . PHE A 1 88 ? 3.387 -8.444 -9.856 1.00 93.94 88 PHE A C 1
ATOM 688 O O . PHE A 1 88 ? 2.395 -8.254 -10.565 1.00 93.94 88 PHE A O 1
ATOM 695 N N . LYS A 1 89 ? 3.292 -8.813 -8.580 1.00 95.62 89 LYS A N 1
ATOM 696 C CA . LYS A 1 89 ? 2.039 -8.843 -7.829 1.00 95.62 89 LYS A CA 1
ATOM 697 C C . LYS A 1 89 ? 2.236 -8.063 -6.540 1.00 95.62 89 LYS A C 1
ATOM 699 O O . LYS A 1 89 ? 3.275 -8.205 -5.905 1.00 95.62 89 LYS A O 1
ATOM 704 N N . PHE A 1 90 ? 1.230 -7.298 -6.154 1.00 96.81 90 PHE A N 1
ATOM 705 C CA . PHE A 1 90 ? 1.168 -6.617 -4.870 1.00 96.81 90 PHE A CA 1
ATOM 706 C C . PHE A 1 90 ? -0.084 -7.085 -4.134 1.00 96.81 90 PHE A C 1
ATOM 708 O O . PHE A 1 90 ? -1.120 -7.316 -4.764 1.00 96.81 90 PHE A O 1
ATOM 715 N N . LYS A 1 91 ? 0.019 -7.297 -2.823 1.00 97.75 91 LYS A N 1
ATOM 716 C CA . LYS A 1 91 ? -1.115 -7.691 -1.991 1.00 97.75 91 LYS A CA 1
ATOM 717 C C . LYS A 1 91 ? -1.085 -6.899 -0.696 1.00 97.75 91 LYS A C 1
ATOM 719 O O . LYS A 1 91 ? -0.109 -6.987 0.040 1.00 97.75 91 LYS A O 1
ATOM 724 N N . GLU A 1 92 ? -2.171 -6.197 -0.424 1.00 97.62 92 GLU A N 1
ATOM 725 C CA . GLU A 1 92 ? -2.418 -5.540 0.849 1.00 97.62 92 GLU A CA 1
ATOM 726 C C . GLU A 1 92 ? -3.445 -6.345 1.641 1.00 97.62 92 GLU A C 1
ATOM 728 O O . GLU A 1 92 ? -4.451 -6.806 1.095 1.00 97.62 92 GLU A O 1
ATOM 733 N N . TYR A 1 93 ? -3.173 -6.530 2.926 1.00 98.25 93 TYR A N 1
ATOM 734 C CA . TYR A 1 93 ? -4.065 -7.209 3.854 1.00 98.25 93 TYR A CA 1
ATOM 735 C C . TYR A 1 93 ? -4.828 -6.185 4.676 1.00 98.25 93 TYR A C 1
ATOM 737 O O . TYR A 1 93 ? -4.242 -5.195 5.092 1.00 98.25 93 TYR A O 1
ATOM 745 N N . CYS A 1 94 ? -6.107 -6.455 4.927 1.00 97.50 94 CYS A N 1
ATOM 746 C CA . CYS A 1 94 ? -6.972 -5.692 5.824 1.00 97.50 94 CYS A CA 1
ATOM 747 C C . CYS A 1 94 ? -6.895 -4.168 5.596 1.00 97.50 94 CYS A C 1
ATOM 749 O O . CYS A 1 94 ? -6.638 -3.423 6.544 1.00 97.50 94 CYS A O 1
ATOM 751 N N . PRO A 1 95 ? -7.090 -3.678 4.356 1.00 97.31 95 PRO A N 1
ATOM 752 C CA . PRO A 1 95 ? -6.800 -2.285 4.008 1.00 97.31 95 PRO A CA 1
ATOM 753 C C . PRO A 1 95 ? -7.590 -1.282 4.869 1.00 97.31 95 PRO A C 1
ATOM 755 O O . PRO A 1 95 ? -7.050 -0.273 5.318 1.00 97.31 95 PRO A O 1
ATOM 758 N N . MET A 1 96 ? -8.846 -1.605 5.190 1.00 96.50 96 MET A N 1
ATOM 759 C CA . MET A 1 96 ? -9.705 -0.785 6.052 1.00 96.50 96 MET A CA 1
ATOM 760 C C . MET A 1 96 ? -9.226 -0.761 7.505 1.00 96.50 96 MET A C 1
ATOM 762 O O . MET A 1 96 ? -9.259 0.285 8.153 1.00 96.50 96 MET A O 1
ATOM 766 N N . VAL A 1 97 ? -8.723 -1.896 7.998 1.00 97.50 97 VAL A N 1
ATOM 767 C CA . VAL A 1 97 ? -8.164 -2.018 9.349 1.00 97.50 97 VAL A CA 1
ATOM 768 C C . VAL A 1 97 ? -6.891 -1.187 9.464 1.00 97.50 97 VAL A C 1
ATOM 770 O O . VAL A 1 97 ? -6.761 -0.406 10.402 1.00 97.50 97 VAL A O 1
ATOM 773 N N . PHE A 1 98 ? -5.972 -1.290 8.498 1.00 97.81 98 PHE A N 1
ATOM 774 C CA . PHE A 1 98 ? -4.737 -0.503 8.522 1.00 97.81 98 PHE A CA 1
ATOM 775 C C . PHE A 1 98 ? -4.981 0.988 8.311 1.00 97.81 98 PHE A C 1
ATOM 777 O O . PHE A 1 98 ? -4.303 1.790 8.950 1.00 97.81 98 PHE A O 1
ATOM 784 N N . ARG A 1 99 ? -5.976 1.379 7.505 1.00 96.69 99 ARG A N 1
ATOM 785 C CA . ARG A 1 99 ? -6.403 2.782 7.427 1.00 96.69 99 ARG A CA 1
ATOM 786 C C . ARG A 1 99 ? -6.907 3.291 8.780 1.00 96.69 99 ARG A C 1
ATOM 788 O O . ARG A 1 99 ? -6.464 4.340 9.230 1.00 96.69 99 ARG A O 1
ATOM 795 N N . ASN A 1 100 ? -7.752 2.520 9.470 1.00 96.12 100 ASN A N 1
ATOM 796 C CA . ASN A 1 100 ? -8.228 2.895 10.805 1.00 96.12 100 ASN A CA 1
ATOM 797 C C . ASN A 1 100 ? -7.094 2.934 11.845 1.00 96.12 100 ASN A C 1
ATOM 799 O O . ASN A 1 100 ? -7.093 3.792 12.722 1.00 96.12 100 ASN A O 1
ATOM 803 N N . LEU A 1 101 ? -6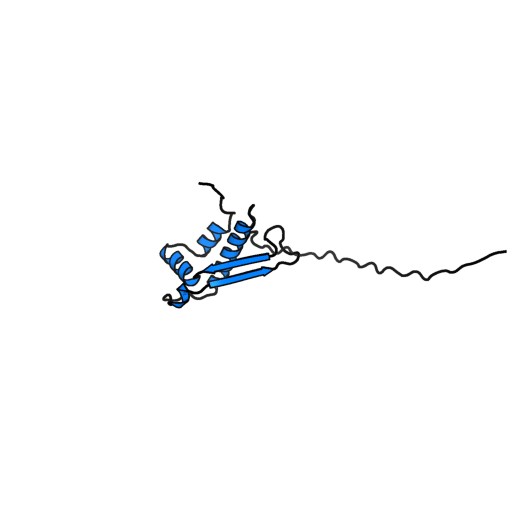.106 2.039 11.753 1.00 97.62 101 LEU A N 1
ATOM 804 C CA . LEU A 1 101 ? -4.925 2.091 12.617 1.00 97.62 101 LEU A CA 1
ATOM 805 C C . LEU A 1 101 ? -4.092 3.352 12.367 1.00 97.62 101 LEU A C 1
ATOM 807 O O . LEU A 1 101 ? -3.686 3.983 13.338 1.00 97.62 101 LEU A O 1
ATOM 811 N N . ARG A 1 102 ? -3.863 3.745 11.105 1.00 97.19 102 ARG A N 1
ATOM 812 C CA . ARG A 1 102 ? -3.145 4.992 10.781 1.00 97.19 102 ARG A CA 1
ATOM 813 C C . ARG A 1 102 ? -3.814 6.201 11.428 1.00 97.19 102 ARG A C 1
ATOM 815 O O . ARG A 1 102 ? -3.138 6.950 12.125 1.00 97.19 102 ARG A O 1
ATOM 822 N N . GLU A 1 103 ? -5.134 6.314 11.305 1.00 94.88 103 GLU A N 1
ATOM 823 C CA . GLU A 1 103 ? -5.917 7.371 11.955 1.00 94.88 103 GLU A CA 1
ATOM 824 C C . GLU A 1 103 ? -5.740 7.369 13.485 1.00 94.88 103 GLU A C 1
ATOM 826 O O . GLU A 1 103 ? -5.453 8.409 14.074 1.00 94.88 103 GLU A O 1
ATOM 831 N N . ARG A 1 104 ? -5.816 6.200 14.140 1.00 96.38 104 ARG A N 1
ATOM 832 C CA . ARG A 1 104 ? -5.608 6.073 15.599 1.00 96.38 104 ARG A CA 1
ATOM 833 C C . ARG A 1 104 ? -4.196 6.436 16.056 1.00 96.38 104 ARG A C 1
ATOM 835 O O . ARG A 1 104 ? -4.021 6.857 17.195 1.00 96.38 104 ARG A O 1
ATOM 842 N N . PHE A 1 105 ? -3.200 6.253 15.194 1.00 97.88 105 PHE A N 1
ATOM 843 C CA . PHE A 1 105 ? -1.824 6.687 15.434 1.00 97.88 105 PHE A CA 1
ATOM 844 C C . PHE A 1 105 ? -1.564 8.129 14.978 1.00 97.88 105 PHE A C 1
ATOM 846 O O . PHE A 1 105 ? -0.414 8.565 14.997 1.00 97.88 105 PHE A O 1
ATOM 853 N N . CYS A 1 106 ? -2.608 8.872 14.592 1.00 97.00 106 CYS A N 1
ATOM 854 C CA . CYS A 1 106 ? -2.521 10.242 14.091 1.00 97.00 106 CYS A CA 1
ATOM 855 C C . CYS A 1 106 ? -1.604 10.372 12.862 1.00 97.00 106 CYS A C 1
ATOM 857 O O . CYS A 1 106 ? -0.874 11.351 12.719 1.00 97.00 106 CYS A O 1
ATOM 859 N N . ILE A 1 107 ? -1.625 9.368 11.985 1.00 97.81 107 ILE A N 1
ATOM 860 C CA . ILE A 1 107 ? -0.877 9.349 10.730 1.00 97.81 107 ILE A CA 1
ATOM 861 C C . ILE A 1 107 ? -1.851 9.659 9.594 1.00 97.81 107 ILE A C 1
ATOM 863 O O . ILE A 1 107 ? -2.727 8.848 9.291 1.00 97.81 107 ILE A O 1
ATOM 867 N N . ASP A 1 108 ? -1.671 10.810 8.949 1.00 96.38 108 ASP A N 1
ATOM 868 C CA . ASP A 1 108 ? -2.429 11.172 7.753 1.00 96.38 108 ASP A CA 1
ATOM 869 C C . ASP A 1 108 ? -2.072 10.259 6.563 1.00 96.38 108 ASP A C 1
ATOM 871 O O . ASP A 1 108 ? -0.917 9.863 6.374 1.00 96.38 108 ASP A O 1
ATOM 875 N N . ASP A 1 109 ? -3.071 9.911 5.748 1.00 95.88 109 ASP A N 1
ATOM 876 C CA . ASP A 1 109 ? -2.902 8.993 4.617 1.00 95.88 109 ASP A CA 1
ATOM 877 C C . ASP A 1 109 ? -1.952 9.565 3.544 1.00 95.88 109 ASP A C 1
ATOM 879 O O . ASP A 1 109 ? -1.156 8.815 2.964 1.00 95.88 109 ASP A O 1
ATOM 883 N N . GLN A 1 110 ? -1.986 10.880 3.292 1.00 95.56 110 GLN A N 1
ATOM 884 C CA . GLN A 1 110 ? -1.080 11.535 2.343 1.00 95.56 110 GLN A CA 1
ATOM 885 C C . GLN A 1 110 ? 0.333 11.642 2.910 1.00 95.56 110 GLN A C 1
ATOM 887 O O . GLN A 1 110 ? 1.300 11.389 2.184 1.00 95.56 110 GLN A O 1
ATOM 892 N N . ASP A 1 111 ? 0.480 11.952 4.196 1.00 95.69 111 ASP A N 1
ATOM 893 C CA . ASP A 1 111 ? 1.794 11.976 4.847 1.00 95.69 111 ASP A CA 1
ATOM 894 C C . ASP A 1 111 ? 2.435 10.587 4.888 1.00 95.69 111 ASP A C 1
ATOM 896 O O . ASP A 1 111 ? 3.621 10.441 4.571 1.00 95.69 111 ASP A O 1
ATOM 900 N N . TYR A 1 112 ? 1.654 9.544 5.177 1.00 96.56 112 TYR A N 1
ATOM 901 C CA . TYR A 1 112 ? 2.087 8.150 5.082 1.00 96.56 112 TYR A CA 1
ATOM 902 C C . TYR A 1 112 ? 2.573 7.802 3.669 1.00 96.56 112 TYR A C 1
ATOM 904 O O . TYR A 1 112 ? 3.685 7.292 3.489 1.00 96.56 112 TYR A O 1
ATOM 912 N N . GLN A 1 113 ? 1.770 8.124 2.649 1.00 95.25 113 GLN A N 1
ATOM 913 C CA . GLN A 1 113 ? 2.116 7.895 1.247 1.00 95.25 113 GLN A CA 1
ATOM 914 C C . GLN A 1 113 ? 3.402 8.627 0.867 1.00 95.25 113 GLN A C 1
ATOM 916 O O . GLN A 1 113 ? 4.305 8.034 0.275 1.00 95.25 113 GLN A O 1
ATOM 921 N N . ASN A 1 114 ? 3.515 9.911 1.199 1.00 93.69 114 ASN A N 1
ATOM 922 C CA . ASN A 1 114 ? 4.675 10.723 0.853 1.00 93.69 114 ASN A CA 1
ATOM 923 C C . ASN A 1 114 ? 5.936 10.220 1.560 1.00 93.69 114 ASN A C 1
ATOM 925 O O . ASN A 1 114 ? 6.979 10.101 0.919 1.00 93.69 114 ASN A O 1
ATOM 929 N N . SER A 1 115 ? 5.839 9.843 2.833 1.00 93.50 115 SER A N 1
ATOM 930 C CA . SER A 1 115 ? 6.977 9.341 3.612 1.00 93.50 115 SER A CA 1
ATOM 931 C C . SER A 1 115 ? 7.560 8.050 3.034 1.00 93.50 115 SER A C 1
ATOM 933 O O . SER A 1 115 ? 8.774 7.866 3.029 1.00 93.50 115 SER A O 1
ATOM 935 N N . LEU A 1 116 ? 6.707 7.174 2.495 1.00 91.69 116 LEU A N 1
ATOM 936 C CA . LEU A 1 116 ? 7.122 5.882 1.940 1.00 91.69 116 LEU A CA 1
ATOM 937 C C . LEU A 1 116 ? 7.442 5.907 0.443 1.00 91.69 116 LEU A C 1
ATOM 939 O O . LEU A 1 116 ? 8.041 4.961 -0.061 1.00 91.69 116 LEU A O 1
ATOM 943 N N . THR A 1 117 ? 7.025 6.945 -0.287 1.00 91.25 117 THR A N 1
ATOM 944 C CA . THR A 1 117 ? 7.120 6.963 -1.758 1.00 91.25 117 THR A CA 1
ATOM 945 C C . THR A 1 117 ? 7.931 8.123 -2.327 1.00 91.25 117 THR A C 1
ATOM 947 O O . THR A 1 117 ? 8.265 8.099 -3.513 1.00 91.25 117 THR A O 1
ATOM 950 N N . ARG A 1 118 ? 8.291 9.125 -1.513 1.00 87.25 118 ARG A N 1
ATOM 951 C CA . ARG A 1 118 ? 9.113 10.265 -1.951 1.00 87.25 118 ARG A CA 1
ATOM 952 C C . ARG A 1 118 ? 10.570 9.880 -2.211 1.00 87.25 118 ARG A C 1
ATOM 954 O O . ARG A 1 118 ? 11.191 10.448 -3.106 1.00 87.25 118 ARG A O 1
ATOM 961 N N . SER A 1 119 ? 11.100 8.917 -1.465 1.00 85.19 119 SER A N 1
ATOM 962 C CA . SER A 1 119 ? 12.446 8.363 -1.640 1.00 85.19 119 SER A CA 1
ATOM 963 C C . SER A 1 119 ? 12.440 6.866 -1.359 1.00 85.19 119 SER A C 1
ATOM 965 O O . SER A 1 119 ? 11.618 6.389 -0.578 1.00 85.19 119 SER A O 1
ATOM 967 N N . ALA A 1 120 ? 13.356 6.126 -1.987 1.00 84.12 120 ALA A N 1
ATOM 968 C CA . ALA A 1 120 ? 13.514 4.705 -1.706 1.00 84.12 120 ALA A CA 1
ATOM 969 C C . ALA A 1 120 ? 13.874 4.492 -0.221 1.00 84.12 120 ALA A C 1
ATOM 971 O O . ALA A 1 120 ? 14.750 5.202 0.286 1.00 84.12 120 ALA A O 1
ATOM 972 N N . PRO A 1 121 ? 13.232 3.536 0.476 1.00 83.56 121 PRO A N 1
ATOM 973 C CA . PRO A 1 121 ? 13.607 3.180 1.839 1.00 83.56 121 PRO A CA 1
ATOM 974 C C . PRO A 1 121 ? 15.083 2.784 1.920 1.00 83.56 121 PRO A C 1
ATOM 976 O O . PRO A 1 121 ? 15.587 2.057 1.059 1.00 83.56 121 PRO A O 1
ATOM 979 N N . LEU A 1 122 ? 15.777 3.258 2.956 1.00 81.94 122 LEU A N 1
ATOM 980 C CA . LEU A 1 122 ? 17.173 2.904 3.183 1.00 81.94 122 LEU A CA 1
ATOM 981 C C . LEU A 1 122 ? 17.260 1.442 3.623 1.00 81.94 122 LEU A C 1
ATOM 983 O O . LEU A 1 122 ? 16.619 1.031 4.587 1.00 81.94 122 LEU A O 1
ATOM 987 N N . ASN A 1 123 ? 18.082 0.660 2.927 1.00 69.81 123 ASN A N 1
ATOM 988 C CA . ASN A 1 123 ? 18.432 -0.688 3.353 1.00 69.81 123 ASN A CA 1
ATOM 989 C C . ASN A 1 123 ? 19.601 -0.608 4.345 1.00 69.81 123 ASN A C 1
ATOM 991 O O . ASN A 1 123 ? 20.746 -0.901 4.000 1.00 69.81 123 ASN A O 1
ATOM 995 N N . THR A 1 124 ? 19.338 -0.133 5.563 1.00 66.75 124 THR A N 1
ATOM 996 C CA . THR A 1 124 ? 20.295 -0.282 6.663 1.00 66.75 124 THR A CA 1
ATOM 997 C C . THR A 1 124 ? 20.205 -1.713 7.175 1.00 66.75 124 THR A C 1
ATOM 999 O O . THR A 1 124 ? 19.225 -2.088 7.818 1.00 66.75 124 THR A O 1
ATOM 1002 N N . ARG A 1 125 ? 21.222 -2.527 6.863 1.00 59.84 125 ARG A N 1
ATOM 1003 C CA . ARG A 1 125 ? 21.473 -3.775 7.594 1.00 59.84 125 ARG A CA 1
ATOM 1004 C C . ARG A 1 125 ? 21.739 -3.403 9.054 1.00 59.84 125 ARG A C 1
ATOM 1006 O O . ARG A 1 125 ? 22.680 -2.656 9.310 1.00 59.84 125 ARG A O 1
ATOM 1013 N N . TRP A 1 126 ? 20.892 -3.890 9.953 1.00 51.22 126 TRP A N 1
ATOM 1014 C CA . TRP A 1 126 ? 21.137 -3.906 11.394 1.00 51.22 126 TRP A CA 1
ATOM 1015 C C . TRP A 1 126 ? 21.917 -5.168 11.753 1.00 51.22 126 TRP A C 1
ATOM 1017 O O . TRP A 1 126 ? 21.634 -6.214 11.120 1.00 51.22 126 TRP A O 1
#

Secondary structure (DSSP, 8-state):
-------PPP-----------------------SSHHHHHHHHHHHHHHHHHTTSPPPSS--GGGGT-EEEEEEE-SSSSTTTS-SEEEEEEESHHHHHHHHHHTT--HHHHHHHHHSSPPP----

Foldseek 3Di:
DDDDDDDDDDPDDDDPPPDPPPPPPDPDQQQADPDQVLLVVLVLLLVLLVVCVVPDQDPDDDPCLQVDKDKDWAAADPPPVRRHPNTDMDMDHSSNVVVVVCVVVVHDSVNVSCVSNVDRDDPDDD

pLDDT: mean 80.88, std 18.58, range [34.44, 98.25]